Protein AF-D0VFE3-F1 (afdb_monomer_lite)

InterPro domains:
  IPR004733 Phosphoribosylformylglycinamidine cyclo-ligase [PTHR10520] (3-74)
  IPR036921 PurM-like, N-terminal domain superfamily [G3DSA:3.30.1330.10] (3-75)
  IPR036921 PurM-like, N-terminal domain superfamily [SSF55326] (6-74)

Sequence (75 aa):
MTNKNAYAQSGVDVEAGYEVVERIKKHVARTERLGVMGALGGFGGMFDLTKLDVKEPVLVSGTDGVGTKLMLAIQ

Organism: Streptococcus suis (NCBI:txid1307)

Foldseek 3Di:
DPPDPVCVVVVDDVVVVVVVQVVCQVVVVVVDDFQWDDGPPDPDTGGHCVSDPDDPDDDDDDDDDPPCVVVVVVD

Secondary structure (DSSP, 8-state):
-----HHHHTT--HHHHHHHHHHHHHHHHTT--TTEES-TTSSS-EE-GGGS--SS----------TTHHHHHH-

Structure (mmCIF, N/CA/C/O backbone):
data_AF-D0VFE3-F1
#
_entry.id   AF-D0VFE3-F1
#
loop_
_atom_site.group_PDB
_atom_site.id
_atom_site.type_symbol
_atom_site.label_atom_id
_atom_site.label_alt_id
_atom_site.label_comp_id
_atom_site.label_asym_id
_atom_site.label_entity_id
_atom_site.label_seq_id
_atom_site.pdbx_PDB_ins_code
_atom_site.Cartn_x
_atom_site.Cartn_y
_atom_site.Cartn_z
_atom_site.occupancy
_atom_site.B_iso_or_equiv
_atom_site.auth_seq_id
_atom_site.auth_comp_id
_atom_site.auth_asym_id
_atom_site.auth_atom_id
_atom_site.pdbx_PDB_model_num
ATOM 1 N N . MET A 1 1 ? 3.853 7.518 -39.709 1.00 48.69 1 MET A N 1
ATOM 2 C CA . MET A 1 1 ? 4.410 7.702 -38.354 1.00 48.69 1 MET A CA 1
ATOM 3 C C . MET A 1 1 ? 3.243 7.682 -37.391 1.00 48.69 1 MET A C 1
ATOM 5 O O . MET A 1 1 ? 2.410 8.575 -37.446 1.00 48.69 1 MET A O 1
ATOM 9 N N . THR A 1 2 ? 3.095 6.614 -36.617 1.00 55.72 2 THR A N 1
ATOM 10 C CA . THR A 1 2 ? 2.023 6.488 -35.627 1.00 55.72 2 THR A CA 1
ATOM 11 C C . THR A 1 2 ? 2.275 7.535 -34.548 1.00 55.72 2 THR A C 1
ATOM 13 O O . THR A 1 2 ? 3.276 7.459 -33.840 1.00 55.72 2 THR A O 1
ATOM 16 N N . ASN A 1 3 ? 1.415 8.551 -34.467 1.00 64.56 3 ASN A N 1
ATOM 17 C CA . ASN A 1 3 ? 1.453 9.524 -33.382 1.00 64.56 3 ASN A CA 1
ATOM 18 C C . ASN A 1 3 ? 1.255 8.747 -32.075 1.00 64.56 3 ASN A C 1
ATOM 20 O O . ASN A 1 3 ? 0.143 8.306 -31.785 1.00 64.56 3 ASN A O 1
ATOM 24 N N . LYS A 1 4 ? 2.331 8.516 -31.310 1.00 66.94 4 LYS A N 1
ATOM 25 C CA . LYS A 1 4 ? 2.212 8.002 -29.940 1.00 66.94 4 LYS A CA 1
ATOM 26 C C . LYS A 1 4 ? 1.249 8.933 -29.201 1.00 66.94 4 LYS A C 1
ATOM 28 O O . LYS A 1 4 ? 1.444 10.144 -29.252 1.00 66.94 4 LYS A O 1
ATOM 33 N N . ASN A 1 5 ? 0.217 8.383 -28.558 1.00 83.81 5 ASN A N 1
ATOM 34 C CA . ASN A 1 5 ? -0.697 9.143 -27.702 1.00 83.81 5 ASN A CA 1
ATOM 35 C C . ASN A 1 5 ? 0.139 9.990 -26.720 1.00 83.81 5 ASN A C 1
ATOM 37 O O . ASN A 1 5 ? 1.130 9.482 -26.197 1.00 83.81 5 ASN A O 1
ATOM 41 N N . ALA A 1 6 ? -0.235 11.254 -26.484 1.00 88.12 6 ALA A N 1
ATOM 42 C CA . ALA A 1 6 ? 0.440 12.152 -25.539 1.00 88.12 6 ALA A CA 1
ATOM 43 C C . ALA A 1 6 ? 0.725 11.477 -24.182 1.00 88.12 6 ALA A C 1
ATOM 45 O O . ALA A 1 6 ? 1.774 11.700 -23.587 1.00 88.12 6 ALA A O 1
ATOM 46 N N . TYR A 1 7 ? -0.156 10.566 -23.762 1.00 85.94 7 TYR A N 1
ATOM 47 C CA . TYR A 1 7 ? -0.003 9.736 -22.569 1.00 85.94 7 TYR A CA 1
ATOM 48 C C . TYR A 1 7 ? 1.219 8.795 -22.616 1.00 85.94 7 TYR A C 1
ATOM 50 O O . TYR A 1 7 ? 1.997 8.702 -21.670 1.00 85.94 7 TYR A O 1
ATOM 58 N N . ALA A 1 8 ? 1.449 8.141 -23.756 1.00 88.88 8 ALA A N 1
ATOM 59 C CA . ALA A 1 8 ? 2.640 7.322 -23.976 1.00 88.88 8 ALA A CA 1
ATOM 60 C C . ALA A 1 8 ? 3.898 8.183 -24.175 1.00 88.88 8 ALA A C 1
ATOM 62 O O . ALA A 1 8 ? 5.001 7.775 -23.816 1.00 88.88 8 ALA A O 1
ATOM 63 N N . GLN A 1 9 ? 3.749 9.388 -24.737 1.00 91.19 9 GLN A N 1
ATOM 64 C CA . GLN A 1 9 ? 4.858 10.337 -24.880 1.00 91.19 9 GLN A CA 1
ATOM 65 C C . GLN A 1 9 ? 5.324 10.898 -23.532 1.00 91.19 9 GLN A C 1
ATOM 67 O O . GL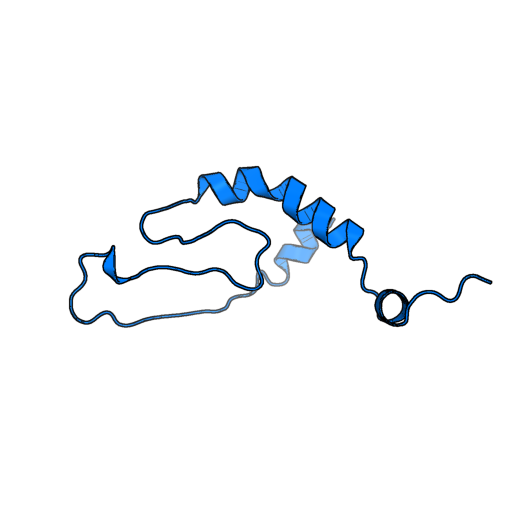N A 1 9 ? 6.511 11.168 -23.379 1.00 91.19 9 GLN A O 1
ATOM 72 N N . SER A 1 10 ? 4.440 10.995 -22.534 1.00 91.69 10 SER A N 1
ATOM 73 C CA . SER A 1 10 ? 4.813 11.339 -21.156 1.00 91.69 10 SER A CA 1
ATOM 74 C C . SER A 1 10 ? 5.499 10.197 -20.391 1.00 91.69 10 SER A C 1
ATOM 76 O O . SER A 1 10 ? 5.716 10.317 -19.190 1.00 91.69 10 SER A O 1
ATOM 78 N N . GLY A 1 11 ? 5.842 9.092 -21.065 1.00 89.25 11 GLY A N 1
ATOM 79 C CA . GLY A 1 11 ? 6.537 7.948 -20.471 1.00 89.25 11 GLY A CA 1
ATOM 80 C C . GLY A 1 11 ? 5.623 6.949 -19.761 1.00 89.25 11 GLY A C 1
ATOM 81 O O . GLY A 1 11 ? 6.124 6.088 -19.044 1.00 89.25 11 GLY A O 1
ATOM 82 N N . VAL A 1 12 ? 4.300 7.047 -19.944 1.00 92.12 12 VAL A N 1
ATOM 83 C CA . VAL A 1 12 ? 3.357 6.109 -19.327 1.00 92.12 12 VAL A CA 1
ATOM 84 C C . VAL A 1 12 ? 3.135 4.906 -20.235 1.00 92.12 12 VAL A C 1
ATOM 86 O O . VAL A 1 12 ? 2.714 5.047 -21.382 1.00 92.12 12 VAL A O 1
ATOM 89 N N . ASP A 1 13 ? 3.360 3.720 -19.683 1.00 92.81 13 ASP A N 1
ATOM 90 C CA . ASP A 1 13 ? 2.986 2.449 -20.292 1.00 92.81 13 ASP A CA 1
ATOM 91 C C . ASP A 1 13 ? 1.869 1.803 -19.461 1.00 92.81 13 ASP A C 1
ATOM 93 O O . ASP A 1 13 ? 2.071 1.360 -18.328 1.00 92.81 13 ASP A O 1
ATOM 97 N N . VAL A 1 14 ? 0.658 1.810 -20.018 1.00 90.38 14 VAL A N 1
ATOM 98 C CA . VAL A 1 14 ? -0.539 1.283 -19.351 1.00 90.38 14 VAL A CA 1
ATOM 99 C C . VAL A 1 14 ? -0.502 -0.244 -19.285 1.00 90.38 14 VAL A C 1
ATOM 101 O O . VAL A 1 14 ? -0.916 -0.824 -18.281 1.00 90.38 14 VAL A O 1
ATOM 104 N N . GLU A 1 15 ? 0.022 -0.895 -20.324 1.00 91.94 15 GLU A N 1
ATOM 105 C CA . GLU A 1 15 ? 0.098 -2.355 -20.397 1.00 91.94 15 GLU A CA 1
ATOM 106 C C . GLU A 1 15 ? 1.096 -2.884 -19.368 1.00 91.94 15 GLU A C 1
ATOM 108 O O . GLU A 1 15 ? 0.767 -3.804 -18.616 1.00 91.94 15 GLU A O 1
ATOM 113 N N . ALA A 1 16 ? 2.254 -2.228 -19.239 1.00 93.38 16 ALA A N 1
ATOM 114 C CA . ALA A 1 16 ? 3.220 -2.529 -18.184 1.00 93.38 16 ALA A CA 1
ATOM 115 C C . ALA A 1 16 ? 2.606 -2.364 -16.780 1.00 93.38 16 ALA A C 1
ATOM 117 O O . ALA A 1 16 ? 2.862 -3.166 -15.879 1.00 93.38 16 ALA A O 1
ATOM 118 N N . GLY A 1 17 ? 1.747 -1.355 -16.591 1.00 92.44 17 GLY A N 1
ATOM 119 C CA . GLY A 1 17 ? 0.996 -1.165 -15.350 1.00 92.44 17 GLY A CA 1
ATOM 120 C C . GLY A 1 17 ? 0.089 -2.355 -15.018 1.00 92.44 17 GLY A C 1
ATOM 121 O O . GLY A 1 17 ? 0.138 -2.879 -13.901 1.00 92.44 17 GLY A O 1
ATOM 122 N N . TYR A 1 18 ? -0.705 -2.824 -15.984 1.00 93.12 18 TYR A N 1
ATOM 123 C CA . TYR A 1 18 ? -1.573 -3.992 -15.798 1.00 93.12 18 TYR A CA 1
ATOM 124 C C . TYR A 1 18 ? -0.781 -5.277 -15.557 1.00 93.12 18 TYR A C 1
ATOM 126 O O . TYR A 1 18 ? -1.134 -6.061 -14.674 1.00 93.12 18 TYR A O 1
ATOM 134 N N . GLU A 1 19 ? 0.319 -5.471 -16.281 1.00 96.25 19 GLU A N 1
ATOM 135 C CA . GLU A 1 19 ? 1.192 -6.629 -16.115 1.00 96.25 19 GLU A CA 1
ATOM 136 C C . GLU A 1 19 ? 1.754 -6.719 -14.689 1.00 96.25 19 GLU A C 1
ATOM 138 O O . GLU A 1 19 ? 1.726 -7.787 -14.067 1.00 96.25 19 GLU A O 1
ATOM 143 N N . VAL A 1 20 ? 2.235 -5.601 -14.138 1.00 95.31 20 VAL A N 1
ATOM 144 C CA . VAL A 1 20 ? 2.736 -5.554 -12.758 1.00 95.31 20 VAL A CA 1
ATOM 145 C C . VAL A 1 20 ? 1.628 -5.901 -11.769 1.00 95.31 20 VAL A C 1
ATOM 147 O O . VAL A 1 20 ? 1.859 -6.723 -10.879 1.00 95.31 20 VAL A O 1
ATOM 150 N N . VAL A 1 21 ? 0.430 -5.329 -11.938 1.00 95.00 21 VAL A N 1
ATOM 151 C CA . VAL A 1 21 ? -0.725 -5.631 -11.080 1.00 95.00 21 VAL A CA 1
ATOM 152 C C . VAL A 1 21 ? -1.011 -7.134 -11.081 1.00 95.00 21 VAL A C 1
ATOM 154 O O . VAL A 1 21 ? -1.066 -7.727 -10.004 1.00 95.00 21 VAL A O 1
ATOM 157 N N . GLU A 1 22 ? -1.105 -7.779 -12.248 1.00 95.31 22 GLU A N 1
ATOM 158 C CA . GLU A 1 22 ? -1.329 -9.231 -12.334 1.00 95.31 22 GLU A CA 1
ATOM 159 C C . GLU A 1 22 ? -0.240 -10.043 -11.621 1.00 95.31 22 GLU A C 1
ATOM 161 O O . GLU A 1 22 ? -0.544 -10.960 -10.853 1.00 95.31 22 GLU A O 1
ATOM 166 N N . ARG A 1 23 ? 1.035 -9.686 -11.809 1.00 97.06 23 ARG A N 1
ATOM 167 C CA . ARG A 1 23 ? 2.167 -10.401 -11.197 1.00 97.06 23 ARG A CA 1
ATOM 168 C C . ARG A 1 23 ? 2.136 -10.353 -9.670 1.00 97.06 23 ARG A C 1
ATOM 170 O O . ARG A 1 23 ? 2.458 -11.352 -9.019 1.00 97.06 23 ARG A O 1
ATOM 177 N N . ILE A 1 24 ? 1.750 -9.216 -9.088 1.00 96.94 24 ILE A N 1
ATOM 178 C CA . ILE A 1 24 ? 1.770 -9.030 -7.631 1.00 96.94 24 ILE A CA 1
ATOM 179 C C . ILE A 1 24 ? 0.471 -9.454 -6.937 1.00 96.94 24 ILE A C 1
ATOM 181 O O . ILE A 1 24 ? 0.497 -9.650 -5.720 1.00 96.94 24 ILE A O 1
ATOM 185 N N . LYS A 1 25 ? -0.642 -9.652 -7.665 1.00 95.00 25 LYS A N 1
ATOM 186 C CA . LYS A 1 25 ? -1.964 -9.991 -7.092 1.00 95.00 25 LYS A CA 1
ATOM 187 C C . LYS A 1 25 ? -1.906 -11.095 -6.038 1.00 95.00 25 LYS A C 1
ATOM 189 O O . LYS A 1 25 ? -2.409 -10.906 -4.935 1.00 95.00 25 LYS A O 1
ATOM 194 N N . LYS A 1 26 ? -1.236 -12.219 -6.331 1.00 95.75 26 LYS A N 1
ATOM 195 C CA . LYS A 1 26 ? -1.118 -13.352 -5.388 1.00 95.75 26 LYS A CA 1
ATOM 196 C C . LYS A 1 26 ? -0.397 -12.980 -4.087 1.00 95.75 26 LYS A C 1
ATOM 198 O O . LYS A 1 26 ? -0.702 -13.513 -3.025 1.00 95.75 26 LYS A O 1
ATOM 203 N N . HIS A 1 27 ? 0.582 -12.082 -4.171 1.00 96.94 27 HIS A N 1
ATOM 204 C CA . HIS A 1 27 ? 1.373 -11.651 -3.025 1.00 96.94 27 HIS A CA 1
ATOM 205 C C . HIS A 1 27 ? 0.596 -10.662 -2.158 1.00 96.94 27 HIS A C 1
ATOM 207 O O . HIS A 1 27 ? 0.655 -10.771 -0.936 1.00 96.94 27 HIS A O 1
ATOM 213 N N . VAL A 1 28 ? -0.167 -9.761 -2.786 1.00 95.31 28 VAL A N 1
ATOM 214 C CA . VAL A 1 28 ? -1.057 -8.815 -2.099 1.00 95.31 28 VAL A CA 1
ATOM 215 C C . VAL A 1 28 ? -2.214 -9.552 -1.421 1.00 95.31 28 VAL A C 1
ATOM 217 O O . VAL A 1 28 ? -2.459 -9.319 -0.240 1.00 95.31 28 VAL A O 1
ATOM 220 N N . ALA A 1 29 ? -2.855 -10.506 -2.105 1.00 93.88 29 ALA A N 1
ATOM 221 C CA . ALA A 1 29 ? -3.962 -11.301 -1.558 1.00 93.88 29 ALA A CA 1
ATOM 222 C C . ALA A 1 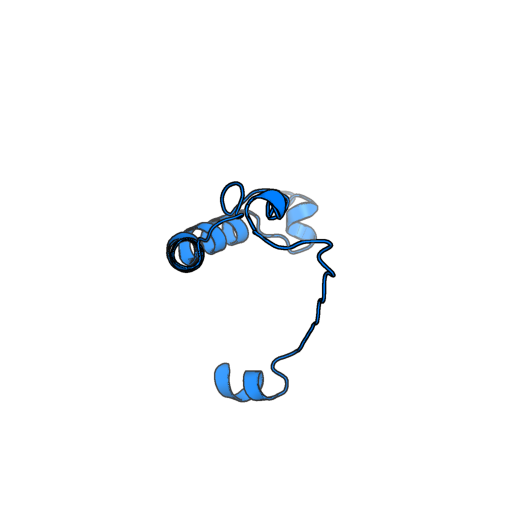29 ? -3.585 -12.038 -0.261 1.00 93.88 29 ALA A C 1
ATOM 224 O O . ALA A 1 29 ? -4.377 -12.126 0.668 1.00 93.88 29 ALA A O 1
ATOM 225 N N . ARG A 1 30 ? -2.332 -12.494 -0.136 1.00 96.62 30 ARG A N 1
ATOM 226 C CA . ARG A 1 30 ? -1.827 -13.135 1.091 1.00 96.62 30 ARG A CA 1
ATOM 227 C C . ARG A 1 30 ? -1.838 -12.214 2.323 1.00 96.62 30 ARG A C 1
ATOM 229 O O . ARG A 1 30 ? -1.718 -12.703 3.439 1.00 96.62 30 ARG A O 1
ATOM 236 N N . THR A 1 31 ? -1.931 -10.900 2.131 1.00 95.44 31 THR A N 1
ATOM 237 C CA . THR A 1 31 ? -1.979 -9.902 3.214 1.00 95.44 31 THR A CA 1
ATOM 238 C C . THR A 1 31 ? -3.391 -9.408 3.530 1.00 95.44 31 THR A C 1
ATOM 240 O O . THR A 1 31 ? -3.552 -8.497 4.343 1.00 95.44 31 THR A O 1
ATOM 243 N N . GLU A 1 32 ? -4.411 -9.991 2.897 1.00 94.75 32 GLU A N 1
ATOM 244 C CA . GLU A 1 32 ? -5.806 -9.668 3.173 1.00 94.75 32 GLU A CA 1
ATOM 245 C C . GLU A 1 32 ? -6.136 -9.888 4.654 1.00 94.75 32 GLU A C 1
ATOM 247 O O . GLU A 1 32 ? -5.684 -10.840 5.292 1.00 94.75 32 GLU A O 1
ATOM 252 N N . ARG A 1 33 ? -6.897 -8.955 5.224 1.00 94.38 33 ARG A N 1
ATOM 253 C CA . ARG A 1 33 ? -7.232 -8.943 6.646 1.00 94.38 33 ARG A CA 1
ATOM 254 C C . ARG A 1 33 ? -8.559 -8.241 6.878 1.00 94.38 33 ARG A C 1
ATOM 256 O O . ARG A 1 33 ? -9.028 -7.482 6.030 1.00 94.38 33 ARG A O 1
ATOM 263 N N . LEU A 1 34 ? -9.124 -8.461 8.063 1.00 95.44 34 LEU A N 1
ATOM 264 C CA . LEU A 1 34 ? -10.358 -7.820 8.503 1.00 95.44 34 LEU A CA 1
ATOM 265 C C . LEU A 1 34 ? -10.277 -6.299 8.317 1.00 95.44 34 LEU A C 1
ATOM 267 O O . LEU A 1 34 ? -9.314 -5.679 8.758 1.00 95.44 34 LEU A O 1
ATOM 271 N N . GLY A 1 35 ? -11.284 -5.731 7.654 1.00 94.50 35 GLY A N 1
ATOM 272 C CA . GLY A 1 35 ? -11.370 -4.306 7.340 1.00 94.50 35 GLY A CA 1
ATOM 273 C C . GLY A 1 35 ? -10.932 -3.949 5.919 1.00 94.50 35 GLY A C 1
ATOM 274 O O . GLY A 1 35 ? -11.377 -2.929 5.416 1.00 94.50 35 GLY A O 1
ATOM 275 N N . VAL A 1 36 ? -10.144 -4.768 5.212 1.00 94.94 36 VAL A N 1
ATOM 276 C CA . VAL A 1 36 ? -9.819 -4.487 3.798 1.00 94.94 36 VAL A CA 1
ATOM 277 C C . VAL A 1 36 ? -11.096 -4.489 2.948 1.00 94.94 36 VAL A C 1
ATOM 279 O O . VAL A 1 36 ? -11.936 -5.376 3.084 1.00 94.94 36 VAL A O 1
ATOM 282 N N . MET A 1 37 ? -11.240 -3.494 2.069 1.00 92.19 37 MET A N 1
ATOM 283 C CA . MET A 1 37 ? -12.375 -3.377 1.151 1.00 92.19 37 MET A CA 1
ATOM 284 C C . MET A 1 37 ? -11.909 -3.368 -0.309 1.00 92.19 37 MET A C 1
ATOM 286 O O . MET A 1 37 ? -11.062 -2.562 -0.698 1.00 92.19 37 MET A O 1
ATOM 290 N N . GLY A 1 38 ? -12.536 -4.208 -1.135 1.00 87.06 38 GLY A N 1
ATOM 291 C CA . GLY A 1 38 ? -12.283 -4.276 -2.575 1.00 87.06 38 GLY A CA 1
ATOM 292 C C . GLY A 1 38 ? -11.051 -5.103 -2.951 1.00 87.06 38 GLY A C 1
ATOM 293 O O . GLY A 1 38 ? -10.550 -5.899 -2.163 1.00 87.06 38 GLY A O 1
ATOM 294 N N . ALA A 1 39 ? -10.584 -4.926 -4.188 1.00 81.81 39 ALA A N 1
ATOM 295 C CA . ALA A 1 39 ? -9.453 -5.653 -4.758 1.00 81.81 39 ALA A CA 1
ATOM 296 C C . ALA A 1 39 ? -8.404 -4.695 -5.345 1.00 81.81 39 ALA A C 1
ATOM 298 O O . ALA A 1 39 ? -8.692 -3.538 -5.662 1.00 81.81 39 ALA A O 1
ATOM 299 N N . LEU A 1 40 ? -7.178 -5.194 -5.515 1.00 89.38 40 LEU A N 1
ATOM 300 C CA . LEU A 1 40 ? -6.085 -4.469 -6.162 1.00 89.38 40 LEU A CA 1
ATOM 301 C C . LEU A 1 40 ? -6.455 -4.092 -7.609 1.00 89.38 40 LEU A C 1
ATOM 303 O O . LEU A 1 40 ? -6.899 -4.949 -8.371 1.00 89.38 40 LEU A O 1
ATOM 307 N N . GLY A 1 41 ? -6.220 -2.832 -7.992 1.00 82.81 41 GLY A N 1
ATOM 308 C CA . GLY A 1 41 ? -6.476 -2.315 -9.346 1.00 82.81 41 GLY A CA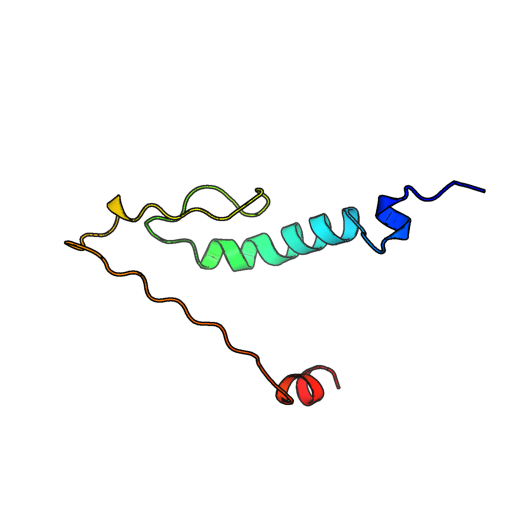 1
ATOM 309 C C . GLY A 1 41 ? -7.527 -1.201 -9.428 1.00 82.81 41 GLY A C 1
ATOM 310 O O . GLY A 1 41 ? -7.724 -0.637 -10.500 1.00 82.81 41 GLY A O 1
ATOM 311 N N . GLY A 1 42 ? -8.188 -0.859 -8.317 1.00 85.56 42 GLY A N 1
ATOM 312 C CA . GLY A 1 42 ? -9.012 0.350 -8.212 1.00 85.56 42 GLY A CA 1
ATOM 313 C C . GLY A 1 42 ? -8.184 1.635 -8.058 1.00 85.56 42 GLY A C 1
ATOM 314 O O . GLY A 1 42 ? -6.970 1.587 -7.875 1.00 85.56 42 GLY A O 1
ATOM 315 N N . PHE A 1 43 ? -8.854 2.792 -8.084 1.00 87.94 43 PHE A N 1
ATOM 316 C CA . PHE A 1 43 ? -8.212 4.109 -7.926 1.00 87.94 43 PHE A CA 1
ATOM 317 C C . PHE A 1 43 ? -7.491 4.280 -6.575 1.00 87.94 43 PHE A C 1
ATOM 319 O O . PHE A 1 43 ? -6.462 4.944 -6.500 1.00 87.94 43 PHE A O 1
ATOM 326 N N . GLY A 1 44 ? -8.012 3.665 -5.511 1.00 90.06 44 GLY A N 1
ATOM 327 C CA . GLY A 1 44 ? -7.420 3.702 -4.178 1.00 90.06 44 GLY A CA 1
ATOM 328 C C . GLY A 1 44 ? -7.797 2.476 -3.352 1.00 90.06 44 GLY A C 1
ATOM 329 O O . GLY A 1 44 ? -8.815 1.832 -3.606 1.00 90.06 44 GLY A O 1
ATOM 330 N N . GLY A 1 45 ? -6.957 2.152 -2.367 1.00 92.06 45 GLY A N 1
ATOM 331 C CA . GLY A 1 45 ? -7.248 1.127 -1.365 1.00 92.06 45 GLY A CA 1
ATOM 332 C C . GLY A 1 45 ? -8.151 1.672 -0.260 1.00 92.06 45 GLY A C 1
ATOM 333 O O . GLY A 1 45 ? -8.046 2.840 0.111 1.00 92.06 45 GLY A O 1
ATOM 334 N N . MET A 1 46 ? -9.028 0.826 0.276 1.00 94.75 46 MET A N 1
ATOM 335 C CA . MET A 1 46 ? -9.980 1.196 1.324 1.00 94.75 46 MET A CA 1
ATOM 336 C C . MET A 1 46 ? -9.887 0.231 2.506 1.00 94.75 46 MET A C 1
ATOM 338 O O . MET A 1 46 ? -9.616 -0.961 2.333 1.00 94.75 46 MET A O 1
ATOM 342 N N . PHE A 1 47 ? -10.121 0.761 3.708 1.00 95.44 47 PHE A N 1
ATOM 343 C CA . PHE A 1 47 ? -10.115 -0.012 4.943 1.00 95.44 47 PHE A CA 1
ATOM 344 C C . PHE A 1 47 ? -11.230 0.456 5.892 1.00 95.44 47 PHE A C 1
ATOM 346 O O . PHE A 1 47 ? -11.251 1.613 6.308 1.00 95.44 47 PHE A O 1
ATOM 353 N N . ASP A 1 48 ? -12.141 -0.447 6.244 1.00 95.50 48 ASP A N 1
ATOM 354 C CA . ASP A 1 48 ? -13.242 -0.235 7.178 1.00 95.50 48 ASP A CA 1
ATOM 355 C C . ASP A 1 48 ? -12.773 -0.410 8.630 1.00 95.50 48 ASP A C 1
ATOM 357 O O . ASP A 1 48 ? -12.601 -1.525 9.131 1.00 95.50 48 ASP A O 1
ATOM 361 N N . LEU A 1 49 ? -12.591 0.717 9.322 1.00 95.25 49 LEU A N 1
ATOM 362 C CA . LEU A 1 49 ? -12.213 0.748 10.736 1.00 95.25 49 LEU A CA 1
ATOM 363 C C . LEU A 1 49 ? -13.326 0.256 11.667 1.00 95.25 49 LEU A C 1
ATOM 365 O O . LEU A 1 49 ? -13.021 -0.157 12.780 1.00 95.25 49 LEU A O 1
ATOM 369 N N . THR A 1 50 ? -14.593 0.245 11.233 1.00 93.50 50 THR A N 1
ATOM 370 C CA . THR A 1 50 ? -15.715 -0.222 12.071 1.00 93.50 50 THR A CA 1
ATOM 371 C C . THR A 1 50 ? -15.672 -1.727 12.320 1.00 93.50 50 THR A C 1
ATOM 373 O O . THR A 1 50 ? -16.335 -2.232 13.222 1.00 93.50 50 THR A O 1
ATOM 376 N N . L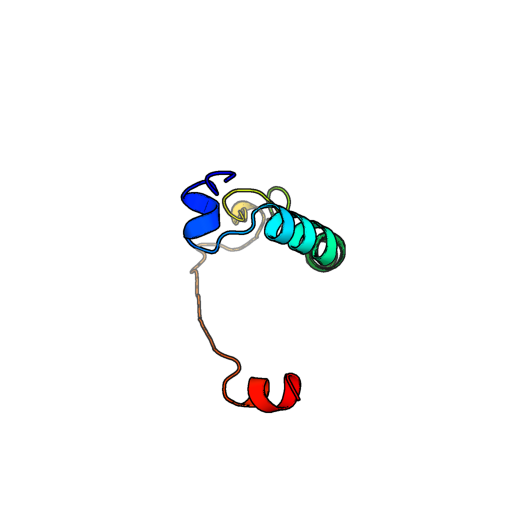YS A 1 51 ? -14.870 -2.460 11.536 1.00 94.94 51 LYS A N 1
ATOM 377 C CA . LYS A 1 51 ? -14.589 -3.882 11.762 1.00 94.94 51 LYS A CA 1
ATOM 378 C C . LYS A 1 51 ? -13.588 -4.123 12.888 1.00 94.94 51 LYS A C 1
ATOM 380 O O . LYS A 1 51 ? -13.409 -5.271 13.283 1.00 94.94 51 LYS A O 1
ATOM 385 N N . LEU A 1 52 ? -12.916 -3.080 13.371 1.00 92.88 52 LEU A N 1
ATOM 386 C CA . LEU A 1 52 ? -11.981 -3.164 14.483 1.00 92.88 52 LEU A CA 1
ATOM 387 C C . LEU A 1 52 ? -12.702 -2.818 15.786 1.00 92.88 52 LEU A C 1
ATOM 389 O O . LEU A 1 52 ? -13.459 -1.854 15.848 1.00 92.88 52 LEU A O 1
ATOM 393 N N . ASP A 1 53 ? -12.418 -3.569 16.845 1.00 94.31 53 ASP A N 1
ATOM 394 C CA . ASP A 1 53 ? -12.951 -3.302 18.182 1.00 94.31 53 ASP A CA 1
ATOM 395 C C . ASP A 1 53 ? -12.070 -2.279 18.920 1.00 94.31 53 ASP A C 1
ATOM 397 O O . ASP A 1 53 ? -11.355 -2.596 19.870 1.00 94.31 53 ASP A O 1
ATOM 401 N N . VAL A 1 54 ? -12.030 -1.046 18.402 1.00 95.31 54 VAL A N 1
ATOM 402 C CA . VAL A 1 54 ? -11.223 0.048 18.962 1.00 95.31 54 VAL A CA 1
ATOM 403 C C . VAL A 1 54 ? -12.106 1.260 19.213 1.00 95.31 54 VAL A C 1
ATOM 405 O O . VAL A 1 54 ? -12.647 1.865 18.287 1.00 95.31 54 VAL A O 1
ATOM 408 N N . LYS A 1 55 ? -12.218 1.649 20.483 1.00 96.75 55 LYS A N 1
ATOM 409 C CA . LYS A 1 55 ? -12.904 2.876 20.883 1.00 96.75 55 LYS A CA 1
ATOM 410 C C . LYS A 1 55 ? -12.013 4.089 20.603 1.00 96.75 55 LYS A C 1
ATOM 412 O O . LYS A 1 55 ? -10.867 4.105 21.036 1.00 96.75 55 LYS A O 1
ATOM 417 N N . GLU A 1 56 ? -12.570 5.093 19.920 1.00 96.19 56 GLU A N 1
ATOM 418 C CA . GLU A 1 56 ? -11.923 6.392 19.646 1.00 96.19 56 GLU A CA 1
ATOM 419 C C . GLU A 1 56 ? -10.520 6.246 19.014 1.00 96.19 56 GLU A C 1
ATOM 421 O O . GLU A 1 56 ? -9.517 6.662 19.597 1.00 96.19 56 GLU A O 1
ATOM 426 N N . PRO A 1 57 ? -10.420 5.624 17.821 1.00 95.50 57 PRO A N 1
ATOM 427 C CA . PRO A 1 57 ? -9.131 5.310 17.222 1.00 95.50 57 PRO A CA 1
ATOM 428 C C . PRO A 1 57 ? -8.374 6.575 16.797 1.00 95.50 57 PRO A C 1
ATOM 430 O O . PRO A 1 57 ? -8.935 7.486 16.188 1.00 95.50 57 PRO A O 1
ATOM 433 N N . VAL A 1 58 ? -7.062 6.580 17.038 1.00 96.69 58 VAL A N 1
ATOM 434 C CA . VAL A 1 58 ? -6.126 7.574 16.498 1.00 96.69 58 VAL A CA 1
ATOM 435 C C . VAL A 1 58 ? -5.335 6.937 15.362 1.00 96.69 58 VAL A C 1
ATOM 437 O O . VAL A 1 58 ? -4.765 5.857 15.521 1.00 96.69 58 VAL A O 1
ATOM 440 N N . LEU A 1 59 ? -5.285 7.608 14.212 1.00 97.31 59 LEU A N 1
ATOM 441 C CA . LEU A 1 59 ? -4.512 7.152 13.061 1.00 97.31 59 LEU A CA 1
ATOM 442 C C . LEU A 1 59 ? -3.088 7.701 13.126 1.00 97.31 59 LEU A C 1
ATOM 444 O O . LE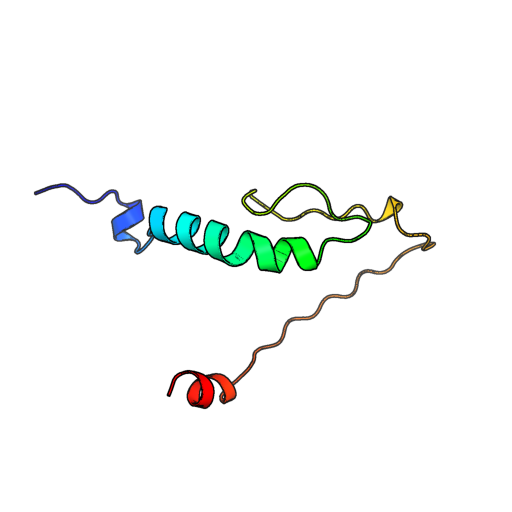U A 1 59 ? -2.880 8.908 13.220 1.00 97.31 59 LEU A O 1
ATOM 448 N N . VAL A 1 60 ? -2.112 6.801 13.034 1.00 97.19 60 VAL A N 1
ATOM 449 C CA . VAL A 1 60 ? -0.689 7.136 12.955 1.00 97.19 60 VAL A CA 1
ATOM 450 C C . VAL A 1 60 ? -0.154 6.632 11.621 1.00 97.19 60 VAL A C 1
ATOM 452 O O . VAL A 1 60 ? -0.327 5.463 11.280 1.00 97.19 60 VAL A O 1
ATOM 455 N N . SER A 1 61 ? 0.503 7.512 10.869 1.00 97.56 61 SER A N 1
ATOM 456 C CA . SER A 1 61 ? 1.145 7.188 9.594 1.00 97.56 61 SER A CA 1
ATOM 457 C C . SER A 1 61 ? 2.614 7.590 9.612 1.00 97.56 61 SER A C 1
ATOM 459 O O . SER A 1 61 ? 2.982 8.576 10.246 1.00 97.56 61 SER A O 1
ATOM 461 N N . GLY A 1 62 ? 3.436 6.867 8.860 1.00 97.44 62 GLY A N 1
ATOM 462 C CA . GLY A 1 62 ? 4.841 7.188 8.646 1.00 97.44 62 GLY A CA 1
ATOM 463 C C . GLY A 1 62 ? 5.256 6.848 7.221 1.00 97.44 62 GLY A C 1
ATOM 464 O O . GLY A 1 62 ? 4.618 6.032 6.558 1.00 97.44 62 GLY A O 1
ATOM 465 N N . THR A 1 63 ? 6.324 7.486 6.760 1.00 97.88 63 THR A N 1
ATOM 466 C CA . THR A 1 63 ? 6.962 7.210 5.473 1.00 97.88 63 THR A CA 1
ATOM 467 C C . THR A 1 63 ? 8.448 7.012 5.716 1.00 97.88 63 THR A C 1
ATOM 469 O O . THR A 1 63 ? 9.044 7.765 6.483 1.00 97.88 63 THR A O 1
ATOM 472 N N . ASP A 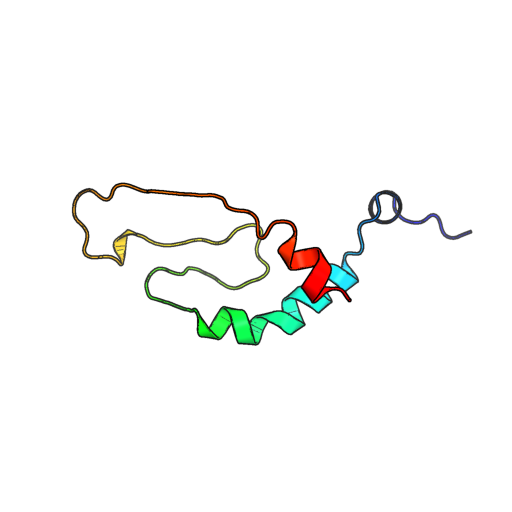1 64 ? 9.037 6.007 5.078 1.00 97.12 64 ASP A N 1
ATOM 473 C CA . ASP A 1 64 ? 10.462 5.707 5.201 1.00 97.12 64 ASP A CA 1
ATOM 474 C C . ASP A 1 64 ? 11.021 5.187 3.872 1.00 97.12 64 ASP A C 1
ATOM 476 O O . ASP A 1 64 ? 10.310 4.567 3.076 1.00 97.12 64 ASP A O 1
ATOM 480 N N . GLY A 1 65 ? 12.295 5.473 3.622 1.00 96.62 65 GLY A N 1
ATOM 481 C CA . GLY A 1 65 ? 13.019 5.070 2.426 1.00 96.62 65 GLY A CA 1
ATOM 482 C C . GLY A 1 65 ? 14.061 4.002 2.738 1.00 96.62 65 GLY A C 1
ATOM 483 O O . GLY A 1 65 ? 14.714 4.021 3.772 1.00 96.62 65 GLY A O 1
ATOM 484 N N . VAL A 1 66 ? 14.292 3.089 1.795 1.00 97.56 66 VAL A N 1
ATOM 485 C CA . VAL A 1 66 ? 15.286 2.008 1.963 1.00 97.56 66 VAL A CA 1
ATOM 486 C C . VAL A 1 66 ? 16.738 2.532 1.949 1.00 97.56 66 VAL A C 1
ATOM 488 O O . VAL A 1 66 ? 17.647 1.883 2.470 1.00 97.56 66 VAL A O 1
ATOM 491 N N . GLY A 1 67 ? 16.974 3.709 1.360 1.00 96.75 67 GLY A N 1
ATOM 492 C CA . GLY A 1 67 ? 18.288 4.355 1.301 1.00 96.75 67 GLY A CA 1
ATOM 493 C C . GLY A 1 67 ? 19.282 3.659 0.365 1.00 96.75 67 GLY A C 1
ATOM 494 O O . GLY A 1 67 ? 18.908 2.956 -0.577 1.00 96.75 67 GLY A O 1
ATOM 495 N N . THR A 1 68 ? 20.578 3.839 0.629 1.00 96.62 68 THR A N 1
ATOM 496 C CA . THR A 1 68 ? 21.673 3.309 -0.209 1.00 96.62 68 THR A CA 1
ATOM 497 C C . THR A 1 68 ? 21.729 1.782 -0.263 1.00 96.62 68 THR A C 1
ATOM 499 O O . THR A 1 68 ? 22.394 1.230 -1.136 1.00 96.62 68 THR A O 1
ATOM 502 N N . LYS A 1 69 ? 20.971 1.072 0.584 1.00 96.50 69 LYS A N 1
ATOM 503 C CA . LYS A 1 69 ? 20.820 -0.389 0.511 1.00 96.50 69 LYS A CA 1
ATOM 504 C C . LYS A 1 69 ? 20.244 -0.858 -0.832 1.00 96.50 69 LYS A C 1
ATOM 506 O O . LYS A 1 69 ? 20.553 -1.967 -1.260 1.00 96.50 69 LYS A O 1
ATOM 511 N N . LEU A 1 70 ? 19.482 -0.012 -1.533 1.00 97.06 70 LEU A N 1
ATOM 512 C CA . LEU A 1 70 ? 19.021 -0.308 -2.894 1.00 97.06 70 LEU A CA 1
ATOM 513 C C . LEU A 1 70 ? 20.180 -0.476 -3.884 1.00 97.06 70 LEU A C 1
ATOM 515 O O . LEU A 1 70 ? 20.084 -1.316 -4.771 1.00 97.06 70 LEU A O 1
ATOM 519 N N . MET A 1 71 ? 21.293 0.248 -3.711 1.00 95.75 71 MET A N 1
ATOM 520 C CA . MET A 1 71 ? 22.451 0.132 -4.606 1.00 95.75 71 MET A CA 1
ATOM 521 C C . MET A 1 71 ? 23.071 -1.266 -4.559 1.00 95.75 71 MET A C 1
ATOM 523 O O . MET A 1 71 ? 23.547 -1.744 -5.578 1.00 95.75 71 MET A O 1
ATOM 527 N N . LEU A 1 72 ? 23.033 -1.929 -3.398 1.00 96.00 72 LEU A N 1
ATOM 528 C CA . LEU A 1 72 ? 23.506 -3.307 -3.248 1.00 96.00 72 LEU A CA 1
ATOM 529 C C . LEU A 1 72 ? 22.517 -4.331 -3.816 1.00 96.00 72 LEU A C 1
ATOM 531 O O . LEU A 1 72 ? 22.936 -5.385 -4.267 1.00 96.00 72 LEU A O 1
ATOM 535 N N . ALA A 1 73 ? 21.213 -4.045 -3.774 1.00 96.38 73 ALA A N 1
ATOM 536 C CA . ALA A 1 73 ? 20.183 -4.963 -4.263 1.00 96.38 73 ALA A CA 1
ATOM 537 C C . ALA A 1 73 ? 20.034 -4.964 -5.795 1.00 96.38 73 ALA A C 1
ATOM 539 O O . ALA A 1 73 ? 19.454 -5.897 -6.340 1.00 96.38 73 ALA A O 1
ATOM 540 N N . ILE A 1 74 ? 20.491 -3.898 -6.462 1.00 95.69 74 ILE A N 1
ATOM 541 C CA . ILE A 1 74 ? 20.396 -3.715 -7.920 1.00 95.69 74 ILE A CA 1
ATOM 542 C C . ILE A 1 74 ? 21.645 -4.245 -8.657 1.00 95.69 74 ILE A C 1
ATOM 544 O O . ILE A 1 74 ? 21.573 -4.443 -9.868 1.00 95.69 74 ILE A O 1
ATOM 548 N N . GLN A 1 75 ? 22.767 -4.458 -7.954 1.00 63.72 75 GLN A N 1
ATOM 549 C CA . GLN A 1 75 ? 23.978 -5.085 -8.516 1.00 63.72 75 GLN A CA 1
ATOM 550 C C . GLN A 1 75 ? 23.713 -6.516 -8.987 1.00 63.72 75 GLN A C 1
ATOM 552 O O . GLN A 1 75 ? 24.282 -6.869 -10.044 1.00 63.72 75 GLN A O 1
#

Radius of gyration: 18.57 Å; chains: 1; bounding box: 40×26×59 Å

pLDDT: mean 91.45, std 9.33, range [48.69, 97.88]